Protein AF-A0A3D0R5N4-F1 (afdb_monomer_lite)

Radius of gyration: 26.06 Å; chains: 1; bounding box: 49×73×62 Å

pLDDT: mean 73.66, std 22.5, range [31.92, 95.44]

Secondary structure (DSSP, 8-state):
-TTGGGSPPPPHHHHHHHHHHHHHHHHHHHHHHHT-HHHHHHHHHHHHHHHTTSS-GGGT-S----TT-------GGGS---------------------------------TT--SS---HHHHHHHHHHHHHHHHHHHHHHHHH-TTSHHHH--

Foldseek 3Di:
DVVVVVDDDDDPVRVVVVVVVVVVVVVVVVVVLVLDLVSLVVLLVVVVCVVVVNDPPVVNDQEDDDPPPDPDPPPPVPPDPDDPDDDDDDDDDDDDDDDDDDDDPPPVPPCPPDRDPDGYDVVVVVVVSVVSVVVSVVLVVCCVPPNCPDPVNVVD

Structure (mmCIF, N/CA/C/O backbone):
data_AF-A0A3D0R5N4-F1
#
_entry.id   AF-A0A3D0R5N4-F1
#
loop_
_atom_site.group_PDB
_atom_site.id
_atom_site.type_symbol
_atom_site.label_atom_id
_atom_site.label_alt_id
_atom_site.label_comp_id
_atom_site.label_asym_id
_atom_site.label_entity_id
_atom_site.label_seq_id
_atom_site.pdbx_PDB_ins_code
_atom_site.Cartn_x
_atom_site.Cartn_y
_atom_site.Cartn_z
_atom_site.occupancy
_atom_site.B_iso_or_equiv
_atom_site.auth_seq_id
_atom_site.auth_comp_id
_atom_site.auth_asym_id
_atom_site.auth_atom_id
_atom_site.pdbx_PDB_model_num
ATOM 1 N N . MET A 1 1 ? -25.524 24.867 17.465 1.00 57.53 1 MET A N 1
ATOM 2 C CA . MET A 1 1 ? -25.142 24.396 18.819 1.00 57.53 1 MET A CA 1
ATOM 3 C C . MET A 1 1 ? -26.083 23.344 19.408 1.00 57.53 1 MET A C 1
ATOM 5 O O . MET A 1 1 ? -25.589 22.458 20.084 1.00 57.53 1 MET A O 1
ATOM 9 N N . ARG A 1 2 ? -27.405 23.381 19.162 1.00 76.19 2 ARG A N 1
ATOM 10 C CA . ARG A 1 2 ? -28.360 22.414 19.752 1.00 76.19 2 ARG A CA 1
ATOM 11 C C . ARG A 1 2 ? -28.126 20.944 19.350 1.00 76.19 2 ARG A C 1
ATOM 13 O O . ARG A 1 2 ? -28.469 20.061 20.120 1.00 76.19 2 ARG A O 1
ATOM 20 N N . GLU A 1 3 ? -27.521 20.697 18.191 1.00 85.19 3 GLU A N 1
ATOM 21 C CA . GLU A 1 3 ? -27.227 19.344 17.681 1.00 85.19 3 GLU A CA 1
ATOM 22 C C . GLU A 1 3 ? -25.914 18.750 18.215 1.00 85.19 3 GLU A C 1
ATOM 24 O O . GLU A 1 3 ? -25.737 17.540 18.200 1.00 85.19 3 GLU A O 1
ATOM 29 N N . MET A 1 4 ? -24.999 19.575 18.739 1.00 78.31 4 MET A N 1
ATOM 30 C CA . MET A 1 4 ? -23.766 19.065 19.358 1.00 78.31 4 MET A CA 1
ATOM 31 C C . MET A 1 4 ? -23.999 18.564 20.793 1.00 78.31 4 MET A C 1
ATOM 33 O O . MET A 1 4 ? -23.237 17.742 21.277 1.00 78.31 4 MET A O 1
ATOM 37 N N . GLY A 1 5 ? -25.074 19.006 21.461 1.00 80.44 5 GLY A N 1
ATOM 38 C CA . GLY A 1 5 ? -25.430 18.568 22.820 1.00 80.44 5 GLY A CA 1
ATOM 39 C C . GLY A 1 5 ? -26.237 17.266 22.893 1.00 80.44 5 GLY A C 1
ATOM 40 O O . GLY A 1 5 ? -26.585 16.836 23.987 1.00 80.44 5 GLY A O 1
ATOM 41 N N . THR A 1 6 ? -26.582 16.660 21.751 1.00 84.38 6 THR A N 1
ATOM 42 C CA . THR A 1 6 ? -27.309 15.378 21.692 1.00 84.38 6 THR A CA 1
ATOM 43 C C . THR A 1 6 ? -26.389 14.160 21.620 1.00 84.38 6 THR A C 1
ATOM 45 O O . THR A 1 6 ? -26.885 13.038 21.652 1.00 84.38 6 THR A O 1
ATOM 48 N N . VAL A 1 7 ? -25.076 14.366 21.495 1.00 85.69 7 VAL A N 1
ATOM 49 C CA . VAL A 1 7 ? -24.079 13.291 21.438 1.00 85.69 7 VAL A CA 1
ATOM 50 C C . VAL A 1 7 ? -23.403 13.180 22.801 1.00 85.69 7 VAL A C 1
ATOM 52 O O . VAL A 1 7 ? -22.941 14.175 23.354 1.00 85.69 7 VAL A O 1
ATOM 55 N N . GLU A 1 8 ? -23.387 11.973 23.356 1.00 86.88 8 GLU A N 1
ATOM 56 C CA . GLU A 1 8 ? -22.761 11.686 24.648 1.00 86.88 8 GLU A CA 1
ATOM 57 C C . GLU A 1 8 ? -21.228 11.768 24.550 1.00 86.88 8 GLU A C 1
ATOM 59 O O . GLU A 1 8 ? -20.644 11.478 23.504 1.00 86.88 8 GLU A O 1
ATOM 64 N N . LEU A 1 9 ? -20.571 12.164 25.646 1.00 89.75 9 LEU A N 1
ATOM 65 C CA . LEU A 1 9 ? -19.108 12.180 25.726 1.00 89.75 9 LEU A CA 1
ATOM 66 C C . LEU A 1 9 ? -18.550 10.753 25.665 1.00 89.75 9 LEU A C 1
ATOM 68 O O . LEU A 1 9 ? -19.147 9.814 26.196 1.00 89.75 9 LEU A O 1
ATOM 72 N N . LEU A 1 10 ? -17.387 10.594 25.033 1.00 90.81 10 LEU A N 1
ATOM 73 C CA . LEU A 1 10 ? -16.723 9.300 24.932 1.00 90.81 10 LEU A CA 1
ATOM 74 C C . LEU A 1 10 ? -16.122 8.877 26.277 1.00 90.81 10 LEU A C 1
ATOM 76 O O . LEU A 1 10 ? -15.596 9.685 27.038 1.00 90.81 10 LEU A O 1
ATOM 80 N N . THR A 1 11 ? -16.191 7.578 26.559 1.00 93.81 11 THR A N 1
ATOM 81 C CA . THR A 1 11 ? -15.391 6.940 27.609 1.00 93.81 11 THR A CA 1
ATOM 82 C C . THR A 1 11 ? -14.051 6.503 27.023 1.00 93.81 11 THR A C 1
ATOM 84 O O . THR A 1 11 ? -13.958 6.259 25.820 1.00 93.81 11 THR A O 1
ATOM 87 N N . ARG A 1 12 ? -13.033 6.287 27.866 1.00 92.69 12 ARG A N 1
ATOM 88 C CA . ARG A 1 12 ? -11.730 5.744 27.431 1.00 92.69 12 ARG A CA 1
ATOM 89 C C . ARG A 1 12 ? -11.870 4.458 26.601 1.00 92.69 12 ARG A C 1
ATOM 91 O O . ARG A 1 12 ? -11.173 4.264 25.613 1.00 92.69 12 ARG A O 1
ATOM 98 N N . GLU A 1 13 ? -12.800 3.575 26.971 1.00 92.38 13 GLU A N 1
ATOM 99 C CA . GLU A 1 13 ? -13.098 2.361 26.194 1.00 92.38 13 GLU A CA 1
ATOM 100 C C . GLU A 1 13 ? -13.752 2.673 24.838 1.00 92.38 13 GLU A C 1
ATOM 102 O O . GLU A 1 13 ? -13.460 2.012 23.839 1.00 92.38 13 GLU A O 1
ATOM 107 N N . GLY A 1 14 ? -14.623 3.686 24.791 1.00 92.19 14 GLY A N 1
ATOM 108 C CA . GLY A 1 14 ? -15.233 4.189 23.561 1.00 92.19 14 GLY A CA 1
ATOM 109 C C . GLY A 1 14 ? -14.201 4.765 22.591 1.00 92.19 14 GLY A C 1
ATOM 110 O O . GLY A 1 14 ? -14.240 4.433 21.408 1.00 92.19 14 GLY A O 1
ATOM 111 N N . GLU A 1 15 ? -13.242 5.544 23.094 1.00 92.81 15 GLU A N 1
ATOM 112 C CA . GLU A 1 15 ? -12.118 6.083 22.314 1.00 92.81 15 GLU A CA 1
ATOM 113 C C . GLU A 1 15 ? -11.269 4.959 21.716 1.00 92.81 15 GLU A C 1
ATOM 115 O O . GLU A 1 15 ? -11.056 4.926 20.504 1.00 92.81 15 GLU A O 1
ATOM 120 N N . ILE A 1 16 ? -10.876 3.969 22.529 1.00 93.12 16 ILE A N 1
ATOM 121 C CA . ILE A 1 16 ? -10.097 2.809 22.063 1.00 93.12 16 ILE A CA 1
ATOM 122 C C . ILE A 1 16 ? -10.861 2.029 20.984 1.00 93.12 16 ILE A C 1
ATOM 124 O O . ILE A 1 16 ? -10.280 1.586 19.993 1.00 93.12 16 ILE A O 1
ATOM 128 N N . LYS A 1 17 ? -12.176 1.843 21.149 1.00 94.62 17 LYS A N 1
ATOM 129 C CA . LYS A 1 17 ? -12.999 1.134 20.162 1.00 94.62 17 LYS A CA 1
ATOM 130 C C . LYS A 1 17 ? -13.078 1.889 18.835 1.00 94.62 17 LYS A C 1
ATOM 132 O O . LYS A 1 17 ? -13.088 1.256 17.779 1.00 94.62 17 LYS A O 1
ATOM 137 N N . ILE A 1 18 ? -13.147 3.217 18.886 1.00 93.56 18 ILE A N 1
ATOM 138 C CA . ILE A 1 18 ? -13.134 4.062 17.691 1.00 93.56 18 ILE A CA 1
ATOM 139 C C . ILE A 1 18 ? -11.762 4.001 17.020 1.00 93.56 18 ILE A C 1
ATOM 141 O O . ILE A 1 18 ? -11.720 3.751 15.820 1.00 93.56 18 ILE A O 1
ATOM 145 N N . ALA A 1 19 ? -10.668 4.117 17.778 1.00 94.50 19 ALA A N 1
ATOM 146 C CA . ALA A 1 19 ? -9.307 4.015 17.250 1.00 94.50 19 ALA A CA 1
ATOM 147 C C . ALA A 1 19 ? -9.092 2.696 16.489 1.00 94.50 19 ALA A C 1
ATOM 149 O O . ALA A 1 19 ? -8.758 2.714 15.308 1.00 94.50 19 ALA A O 1
ATOM 150 N N . LYS A 1 20 ? -9.442 1.554 17.098 1.00 94.56 20 LYS A N 1
ATOM 151 C CA . LYS A 1 20 ? -9.360 0.237 16.437 1.00 94.56 20 LYS A CA 1
ATOM 152 C C . LYS A 1 20 ? -10.180 0.156 15.152 1.00 94.56 20 LYS A C 1
ATOM 154 O O . LYS A 1 20 ? -9.773 -0.485 14.191 1.00 94.56 20 LYS A O 1
ATOM 159 N N . ARG A 1 21 ? -11.362 0.779 15.131 1.00 95.31 21 ARG A N 1
ATOM 160 C CA . ARG A 1 21 ? -12.217 0.798 13.938 1.00 95.31 21 ARG A CA 1
ATOM 161 C C . ARG A 1 21 ? -11.624 1.666 12.828 1.00 95.31 21 ARG A C 1
ATOM 163 O O . ARG A 1 21 ? -11.790 1.326 11.661 1.00 95.31 21 ARG A O 1
ATOM 170 N N . ILE A 1 22 ? -10.977 2.774 13.182 1.00 94.75 22 ILE A N 1
ATOM 171 C CA . ILE A 1 22 ? -10.273 3.636 12.230 1.00 94.75 22 ILE A CA 1
ATOM 172 C C . ILE A 1 22 ? -9.081 2.877 11.640 1.00 94.75 22 ILE A C 1
ATOM 174 O O . ILE A 1 22 ? -8.969 2.809 10.421 1.00 94.75 22 ILE A O 1
ATOM 178 N N . GLU A 1 23 ? -8.265 2.233 12.476 1.00 91.88 23 GLU A N 1
ATOM 179 C CA . GLU A 1 23 ? -7.128 1.419 12.024 1.00 91.88 23 GLU A CA 1
ATOM 180 C C . GLU A 1 23 ? -7.558 0.279 11.099 1.00 91.88 23 GLU A C 1
ATOM 182 O O . GLU A 1 23 ? -6.953 0.075 10.052 1.00 91.88 23 GLU A O 1
ATOM 187 N N . GLU A 1 24 ? -8.629 -0.437 11.445 1.00 93.94 24 GLU A N 1
ATOM 188 C CA . GLU A 1 24 ? -9.171 -1.498 10.594 1.00 93.94 24 GLU A CA 1
ATOM 189 C C . GLU A 1 24 ? -9.668 -0.958 9.248 1.00 93.94 24 GLU A C 1
ATOM 191 O O . GLU A 1 24 ? -9.408 -1.551 8.204 1.00 93.94 24 GLU A O 1
ATOM 196 N N . GLY A 1 25 ? -10.342 0.195 9.250 1.00 94.88 25 GLY A N 1
ATOM 197 C CA . GLY A 1 25 ? -10.781 0.842 8.015 1.00 94.88 25 GLY A CA 1
ATOM 198 C C . GLY A 1 25 ? -9.607 1.253 7.125 1.00 94.88 25 GLY A C 1
ATOM 199 O O . GLY A 1 25 ? -9.650 1.039 5.916 1.00 94.88 25 GLY A O 1
ATOM 200 N N . ILE A 1 26 ? -8.542 1.800 7.717 1.00 93.38 26 ILE A N 1
ATOM 201 C CA . ILE A 1 26 ? -7.321 2.167 6.990 1.00 93.38 26 ILE A CA 1
ATOM 202 C C . ILE A 1 26 ? -6.642 0.914 6.432 1.00 93.38 26 ILE A C 1
ATOM 204 O O . ILE A 1 26 ? -6.322 0.885 5.246 1.00 93.38 26 ILE A O 1
ATOM 208 N N . ARG A 1 27 ? -6.496 -0.146 7.237 1.00 91.88 27 ARG A N 1
ATOM 209 C CA . ARG A 1 27 ? -5.936 -1.433 6.799 1.00 91.88 27 ARG A CA 1
ATOM 210 C C . ARG A 1 27 ? -6.695 -1.993 5.598 1.00 91.88 27 ARG A C 1
ATOM 212 O O . ARG A 1 27 ? -6.076 -2.341 4.600 1.00 91.88 27 ARG A O 1
ATOM 219 N N . GLN A 1 28 ? -8.025 -1.983 5.644 1.00 93.88 28 GLN A N 1
ATOM 220 C CA . GLN A 1 28 ? -8.861 -2.451 4.539 1.00 93.88 28 GLN A CA 1
ATOM 221 C C . GLN A 1 28 ? -8.626 -1.660 3.239 1.00 93.88 28 GLN A C 1
ATOM 223 O O . GLN A 1 28 ? -8.597 -2.235 2.146 1.00 93.88 28 GLN A O 1
ATOM 228 N N . VAL A 1 29 ? -8.470 -0.337 3.338 1.00 94.88 29 VAL A N 1
ATOM 229 C CA . VAL A 1 29 ? -8.164 0.516 2.180 1.00 94.88 29 VAL A CA 1
ATOM 230 C C . VAL A 1 29 ? -6.769 0.204 1.636 1.00 94.88 29 VAL A C 1
ATOM 232 O O . VAL A 1 29 ? -6.620 0.058 0.424 1.00 94.88 29 VAL A O 1
ATOM 235 N N . LEU A 1 30 ? -5.774 0.051 2.513 1.00 90.31 30 LEU A N 1
ATOM 236 C CA . LEU A 1 30 ? -4.399 -0.277 2.131 1.00 90.31 30 LEU A CA 1
ATOM 237 C C . LEU A 1 30 ? -4.305 -1.646 1.446 1.00 90.31 30 LEU A C 1
ATOM 239 O O . LEU A 1 30 ? -3.695 -1.747 0.386 1.00 90.31 30 LEU A O 1
ATOM 243 N N . GLU A 1 31 ? -4.971 -2.674 1.974 1.00 90.38 31 GLU A N 1
ATOM 244 C CA . GLU A 1 31 ? -5.050 -3.998 1.338 1.00 90.38 31 GLU A CA 1
ATOM 245 C C . GLU A 1 31 ? -5.693 -3.922 -0.051 1.00 90.38 31 GLU A C 1
ATOM 247 O O . GLU A 1 31 ? -5.209 -4.521 -1.012 1.00 90.38 31 GLU A O 1
ATOM 252 N N . SER A 1 32 ? -6.770 -3.143 -0.180 1.00 90.81 32 SER A N 1
ATOM 253 C CA . SER A 1 32 ? -7.452 -2.951 -1.463 1.00 90.81 32 SER A CA 1
ATOM 254 C C . SER A 1 32 ? -6.553 -2.250 -2.486 1.00 90.81 32 SER A C 1
ATOM 256 O O . SER A 1 32 ? -6.583 -2.592 -3.669 1.00 90.81 32 SER A O 1
ATOM 258 N N . LEU A 1 33 ? -5.747 -1.283 -2.036 1.00 90.50 33 LEU A N 1
ATOM 259 C CA . LEU A 1 33 ? -4.775 -0.583 -2.872 1.00 90.50 33 LEU A CA 1
ATOM 260 C C . LEU A 1 33 ? -3.617 -1.506 -3.278 1.00 90.50 33 LEU A C 1
ATOM 262 O O . LEU A 1 33 ? -3.232 -1.512 -4.445 1.00 90.50 33 LEU A O 1
ATOM 266 N N . GLY A 1 34 ? -3.119 -2.329 -2.352 1.00 88.25 34 GLY A N 1
ATOM 267 C CA . GLY A 1 34 ? -2.056 -3.306 -2.608 1.00 88.25 34 GLY A CA 1
ATOM 268 C C . GLY A 1 34 ? -2.449 -4.377 -3.630 1.00 88.25 34 GLY A C 1
ATOM 269 O O . GLY A 1 34 ? -1.619 -4.833 -4.408 1.00 88.25 34 GLY A O 1
ATOM 270 N N . GLN A 1 35 ? -3.735 -4.721 -3.722 1.00 86.00 35 GLN A N 1
ATOM 271 C CA . GLN A 1 35 ? -4.254 -5.645 -4.740 1.00 86.00 35 GLN A CA 1
ATOM 272 C C . GLN A 1 35 ? -4.383 -5.025 -6.144 1.00 86.00 35 GLN A C 1
ATOM 274 O O . GLN A 1 35 ? -4.820 -5.707 -7.079 1.00 86.00 35 GLN A O 1
ATOM 279 N N . TYR A 1 36 ? -4.066 -3.737 -6.317 1.00 88.94 36 TYR A N 1
ATOM 280 C CA . TYR A 1 36 ? -4.161 -3.037 -7.594 1.00 88.94 36 TYR A CA 1
ATOM 281 C C . TYR A 1 36 ? -2.772 -2.881 -8.245 1.00 88.94 36 TYR A C 1
ATOM 283 O O . TYR A 1 36 ? -1.995 -2.021 -7.830 1.00 88.94 36 TYR A O 1
ATOM 291 N N . PRO A 1 37 ? -2.443 -3.652 -9.304 1.00 87.44 37 PRO A N 1
ATOM 292 C CA . PRO A 1 37 ? -1.071 -3.707 -9.821 1.00 87.44 37 PRO A CA 1
ATOM 293 C C . PRO A 1 37 ? -0.543 -2.374 -10.362 1.00 87.44 37 PRO A C 1
ATOM 295 O O . PRO A 1 37 ? 0.647 -2.091 -10.270 1.00 87.44 37 PRO A O 1
ATOM 298 N N . GLU A 1 38 ? -1.421 -1.540 -10.917 1.00 90.19 38 GLU A N 1
ATOM 299 C CA . GLU A 1 38 ? -1.037 -0.235 -11.461 1.00 90.19 38 GLU A CA 1
ATOM 300 C C . GLU A 1 38 ? -0.667 0.763 -10.349 1.00 90.19 38 GLU A C 1
ATOM 302 O O . GLU A 1 38 ? 0.192 1.611 -10.568 1.00 90.19 38 GLU A O 1
ATOM 307 N N . ALA A 1 39 ? -1.215 0.625 -9.132 1.00 92.19 39 ALA A N 1
ATOM 308 C CA . ALA A 1 39 ? -0.779 1.444 -7.996 1.00 92.19 39 ALA A CA 1
ATOM 309 C C . ALA A 1 39 ? 0.679 1.138 -7.621 1.00 92.19 39 ALA A C 1
ATOM 311 O O . ALA A 1 39 ? 1.475 2.058 -7.441 1.00 92.19 39 ALA A O 1
ATOM 312 N N . ILE A 1 40 ? 1.050 -0.148 -7.587 1.00 92.06 40 ILE A N 1
ATOM 313 C CA . ILE A 1 40 ? 2.437 -0.573 -7.340 1.00 92.06 40 ILE A CA 1
ATOM 314 C C . ILE A 1 40 ? 3.350 -0.079 -8.467 1.00 92.06 40 ILE A C 1
ATOM 316 O O . ILE A 1 40 ? 4.448 0.404 -8.210 1.00 92.06 40 ILE A O 1
ATOM 320 N N . GLN A 1 41 ? 2.891 -0.131 -9.719 1.00 92.94 41 GLN A N 1
ATOM 321 C CA . GLN A 1 41 ? 3.670 0.363 -10.852 1.00 92.94 41 GLN A CA 1
ATOM 322 C C . GLN A 1 41 ? 3.990 1.861 -10.742 1.00 92.94 41 GLN A C 1
ATOM 324 O O . GLN A 1 41 ? 5.110 2.264 -11.052 1.00 92.94 41 GLN A O 1
ATOM 329 N N . ILE A 1 42 ? 3.031 2.683 -10.308 1.00 94.75 42 ILE A N 1
ATOM 330 C CA . ILE A 1 42 ? 3.257 4.119 -10.085 1.00 94.75 42 ILE A CA 1
ATOM 331 C C . ILE A 1 42 ? 4.348 4.320 -9.028 1.00 94.75 42 ILE A C 1
ATOM 333 O O . ILE A 1 42 ? 5.300 5.056 -9.280 1.00 94.75 42 ILE A O 1
ATOM 337 N N . LEU A 1 43 ? 4.267 3.596 -7.910 1.00 94.56 43 LEU A N 1
ATOM 338 C CA . LEU A 1 43 ? 5.267 3.656 -6.843 1.00 94.56 43 LEU A CA 1
ATOM 339 C C . LEU A 1 43 ? 6.672 3.262 -7.336 1.00 94.56 43 LEU A C 1
ATOM 341 O O . LEU A 1 43 ? 7.650 3.951 -7.051 1.00 94.56 43 LEU A O 1
ATOM 345 N N . LEU A 1 44 ? 6.782 2.183 -8.117 1.00 94.19 44 LEU A N 1
ATOM 346 C CA . LEU A 1 44 ? 8.058 1.744 -8.694 1.00 94.19 44 LEU A CA 1
ATOM 347 C C . LEU A 1 44 ? 8.625 2.760 -9.695 1.00 94.19 44 LEU A C 1
ATOM 349 O O . LEU A 1 44 ? 9.833 2.988 -9.729 1.00 94.19 44 LEU A O 1
ATOM 353 N N . ASN A 1 45 ? 7.772 3.409 -10.489 1.00 95.44 45 ASN A N 1
ATOM 354 C CA . ASN A 1 45 ? 8.205 4.469 -11.400 1.00 95.44 45 ASN A CA 1
ATOM 355 C C . ASN A 1 45 ? 8.771 5.672 -10.636 1.00 95.44 45 ASN A C 1
ATOM 357 O O . ASN A 1 45 ? 9.795 6.224 -11.033 1.00 95.44 45 ASN A O 1
ATOM 361 N N . ASP A 1 46 ? 8.133 6.059 -9.535 1.00 95.25 46 ASP A N 1
ATOM 362 C CA . ASP A 1 46 ? 8.624 7.125 -8.666 1.00 95.25 46 ASP A CA 1
ATOM 363 C C . ASP A 1 46 ? 9.961 6.752 -8.011 1.00 95.25 46 ASP A C 1
ATOM 365 O O . ASP A 1 46 ? 10.882 7.572 -7.982 1.00 95.25 46 ASP A O 1
ATOM 369 N N . TYR A 1 47 ? 10.139 5.489 -7.614 1.00 94.38 47 TYR A N 1
ATOM 370 C CA . TYR A 1 47 ? 11.432 4.986 -7.149 1.00 94.38 47 TYR A CA 1
ATOM 371 C C . TYR A 1 47 ? 12.517 5.036 -8.240 1.00 94.38 47 TYR A C 1
ATOM 373 O O . TYR A 1 47 ? 13.647 5.458 -7.986 1.00 94.38 47 TYR A O 1
ATOM 381 N N . HIS A 1 48 ? 12.185 4.697 -9.489 1.00 94.62 48 HIS A N 1
ATOM 382 C CA . HIS A 1 48 ? 13.114 4.851 -10.613 1.00 94.62 48 HIS A CA 1
ATOM 383 C C . HIS A 1 48 ? 13.507 6.314 -10.864 1.00 94.62 48 HIS A C 1
ATOM 385 O O . HIS A 1 48 ? 14.663 6.583 -11.193 1.00 94.62 48 HIS A O 1
ATOM 391 N N . ARG A 1 49 ? 12.585 7.264 -10.671 1.00 95.44 49 ARG A N 1
ATOM 392 C CA . ARG A 1 49 ? 12.875 8.706 -10.760 1.00 95.44 49 ARG A CA 1
ATOM 393 C C . ARG A 1 49 ? 13.791 9.179 -9.634 1.00 95.44 49 ARG A C 1
ATOM 395 O O . ARG A 1 49 ? 14.663 10.009 -9.877 1.00 95.44 49 ARG A O 1
ATOM 402 N N . PHE A 1 50 ? 13.653 8.617 -8.434 1.00 93.69 50 PHE A N 1
ATOM 403 C CA . PHE A 1 50 ? 14.615 8.832 -7.353 1.00 93.69 50 PHE A CA 1
ATOM 404 C C . PHE A 1 50 ? 16.020 8.327 -7.727 1.00 93.69 50 PHE A C 1
ATOM 406 O O . PHE A 1 50 ? 16.986 9.070 -7.574 1.00 93.69 50 PHE A O 1
ATOM 413 N N . ILE A 1 51 ? 16.144 7.119 -8.295 1.00 92.75 51 ILE A N 1
ATOM 414 C CA . ILE A 1 51 ? 17.440 6.589 -8.773 1.00 92.75 51 ILE A CA 1
ATOM 415 C C . ILE A 1 51 ? 18.047 7.482 -9.866 1.00 92.75 51 ILE A C 1
ATOM 417 O O . ILE A 1 51 ? 19.265 7.636 -9.933 1.00 92.75 51 ILE A O 1
ATOM 421 N N . ALA A 1 52 ? 17.209 8.076 -10.718 1.00 94.94 52 ALA A N 1
ATOM 422 C CA . ALA A 1 52 ? 17.626 9.025 -11.748 1.00 94.94 52 ALA A CA 1
ATOM 423 C C . ALA A 1 52 ? 17.980 10.426 -11.202 1.00 94.94 52 ALA A C 1
ATOM 425 O O . ALA A 1 52 ? 18.259 11.324 -11.993 1.00 94.94 52 ALA A O 1
ATOM 426 N N . GLU A 1 53 ? 17.972 10.616 -9.877 1.00 92.19 53 GLU A N 1
ATOM 427 C CA . GLU A 1 53 ? 18.222 11.891 -9.190 1.00 92.19 53 GLU A CA 1
ATOM 428 C C . GLU A 1 53 ? 17.210 13.001 -9.553 1.00 92.19 53 GLU A C 1
ATOM 430 O O . GLU A 1 53 ? 17.480 14.191 -9.387 1.00 92.19 53 GLU A O 1
ATOM 435 N N . GLU A 1 54 ? 16.013 12.632 -10.027 1.00 93.81 54 GLU A N 1
ATOM 436 C CA . GLU A 1 54 ? 14.954 13.576 -10.422 1.00 93.81 54 GLU A CA 1
ATOM 437 C C . GLU A 1 54 ? 13.998 13.941 -9.272 1.00 93.81 54 GLU A C 1
ATOM 439 O O . GLU A 1 54 ? 13.208 14.879 -9.397 1.00 93.81 54 GLU A O 1
ATOM 444 N N . MET A 1 55 ? 14.026 13.187 -8.170 1.00 91.75 55 MET A N 1
ATOM 445 C CA . MET A 1 55 ? 13.120 13.327 -7.024 1.00 91.75 55 MET A CA 1
ATOM 446 C C . MET A 1 55 ? 13.814 12.888 -5.731 1.00 91.75 55 MET A C 1
ATOM 448 O O . MET A 1 55 ? 14.769 12.113 -5.783 1.00 91.75 55 MET A O 1
ATOM 452 N N . ARG A 1 56 ? 13.366 13.371 -4.564 1.00 92.38 56 ARG A N 1
ATOM 453 C CA . ARG A 1 56 ? 13.934 12.955 -3.273 1.00 92.38 56 ARG A CA 1
ATOM 454 C C . ARG A 1 56 ? 13.208 11.724 -2.743 1.00 92.38 56 ARG A C 1
ATOM 456 O O . ARG A 1 56 ? 12.010 11.570 -2.947 1.00 92.38 56 ARG A O 1
ATOM 463 N N . LEU A 1 57 ? 13.915 10.878 -1.993 1.00 90.19 57 LEU A N 1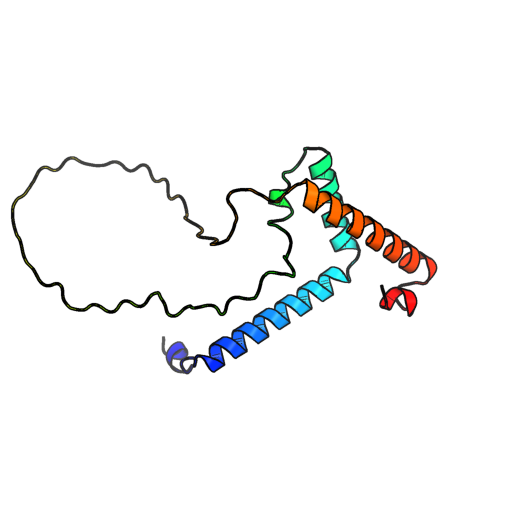
ATOM 464 C CA . LEU A 1 57 ? 13.308 9.697 -1.366 1.00 90.19 57 LEU A CA 1
ATOM 465 C C . LEU A 1 57 ? 12.189 10.074 -0.379 1.00 90.19 57 LEU A C 1
ATOM 467 O O . LEU A 1 57 ? 11.168 9.396 -0.327 1.00 90.19 57 LEU A O 1
ATOM 471 N N . SER A 1 58 ? 12.352 11.194 0.333 1.00 91.62 58 SER A N 1
ATOM 472 C CA . SER A 1 58 ? 11.359 11.757 1.259 1.00 91.62 58 SER A CA 1
ATOM 473 C C . SER A 1 58 ? 10.037 12.158 0.597 1.00 91.62 58 SER A C 1
ATOM 475 O O . SER A 1 58 ? 9.029 12.255 1.287 1.00 91.62 58 SER A O 1
ATOM 477 N N . ASP A 1 59 ? 10.031 12.387 -0.722 1.00 90.88 59 ASP A N 1
ATOM 478 C CA . ASP A 1 59 ? 8.806 12.700 -1.468 1.00 90.88 59 ASP A CA 1
ATOM 479 C C . ASP A 1 59 ? 7.980 11.430 -1.751 1.00 90.88 59 ASP A C 1
ATOM 481 O O . ASP A 1 59 ? 6.790 11.516 -2.049 1.00 90.88 59 ASP A O 1
ATOM 485 N N . ILE A 1 60 ? 8.611 10.250 -1.670 1.00 92.00 60 ILE A N 1
ATOM 486 C CA . ILE A 1 60 ? 7.995 8.945 -1.946 1.00 92.00 60 ILE A CA 1
ATOM 487 C C . ILE A 1 60 ? 7.552 8.279 -0.643 1.00 92.00 60 ILE A C 1
ATOM 489 O O . ILE A 1 60 ? 6.426 7.796 -0.540 1.00 92.00 60 ILE A O 1
ATOM 493 N N . ILE A 1 61 ? 8.450 8.226 0.344 1.00 91.81 61 ILE A N 1
ATOM 494 C CA . ILE A 1 61 ? 8.240 7.527 1.612 1.00 91.81 61 ILE A CA 1
ATOM 495 C C . ILE A 1 61 ? 8.777 8.349 2.783 1.00 91.81 61 ILE A C 1
ATOM 497 O O . ILE A 1 61 ? 9.794 9.029 2.671 1.00 91.81 61 ILE A O 1
ATOM 501 N N . SER A 1 62 ? 8.124 8.237 3.938 1.00 89.12 62 SER A N 1
ATOM 502 C CA . SER A 1 62 ? 8.632 8.779 5.203 1.00 89.12 62 SER A CA 1
ATOM 503 C C . SER A 1 62 ? 9.551 7.798 5.940 1.00 89.12 62 SER A C 1
ATOM 505 O O . SER A 1 62 ? 10.411 8.222 6.704 1.00 89.12 62 SER A O 1
ATOM 507 N N . GLY A 1 63 ? 9.394 6.494 5.701 1.00 88.06 63 GLY A N 1
ATOM 508 C CA . GLY A 1 63 ? 10.136 5.421 6.359 1.00 88.06 63 GLY A CA 1
ATOM 509 C C . GLY A 1 63 ? 9.442 4.072 6.170 1.00 88.06 63 GLY A C 1
ATOM 510 O O . GLY A 1 63 ? 8.417 3.986 5.493 1.00 88.06 63 GLY A O 1
ATOM 511 N N . PHE A 1 64 ? 10.001 3.027 6.776 1.00 86.56 64 PHE A N 1
ATOM 512 C CA . PHE A 1 64 ? 9.419 1.684 6.795 1.00 86.56 64 PHE A CA 1
ATOM 513 C C . PHE A 1 64 ? 8.894 1.366 8.193 1.00 86.56 64 PHE A C 1
ATOM 515 O O . PHE A 1 64 ? 9.385 1.914 9.180 1.00 86.56 64 PHE A O 1
ATOM 522 N N . ALA A 1 65 ? 7.877 0.507 8.271 1.00 82.69 65 ALA A N 1
ATOM 523 C CA . ALA A 1 65 ? 7.427 -0.015 9.553 1.00 82.69 65 ALA A CA 1
ATOM 524 C C . ALA A 1 65 ? 8.526 -0.914 10.134 1.00 82.69 65 ALA A C 1
ATOM 526 O O . ALA A 1 65 ? 9.064 -1.761 9.426 1.00 82.69 65 ALA A O 1
ATOM 527 N N . ASP A 1 66 ? 8.860 -0.701 11.402 1.00 74.56 66 ASP A N 1
ATOM 528 C CA . ASP A 1 66 ? 9.738 -1.591 12.152 1.00 74.56 66 ASP A CA 1
ATOM 529 C C . ASP A 1 66 ? 8.861 -2.618 12.876 1.00 74.56 66 ASP A C 1
ATOM 531 O O . ASP A 1 66 ? 8.035 -2.248 13.716 1.00 74.56 66 ASP A O 1
ATOM 535 N N . ASP A 1 67 ? 9.001 -3.896 12.523 1.00 61.75 67 ASP A N 1
ATOM 536 C CA . ASP A 1 67 ? 8.238 -4.992 13.132 1.00 61.75 67 ASP A CA 1
ATOM 537 C C . ASP A 1 67 ? 8.555 -5.156 14.633 1.00 61.75 67 ASP A C 1
ATOM 539 O O . ASP A 1 67 ? 7.742 -5.713 15.376 1.00 61.75 67 ASP A O 1
ATOM 543 N N . ASP A 1 68 ? 9.696 -4.628 15.097 1.00 54.94 68 ASP A N 1
ATOM 544 C CA . ASP A 1 68 ? 10.132 -4.666 16.498 1.00 54.94 68 ASP A CA 1
ATOM 545 C C . ASP A 1 68 ? 9.678 -3.444 17.320 1.00 54.94 68 ASP A C 1
ATOM 547 O O . ASP A 1 68 ? 9.923 -3.375 18.532 1.00 54.94 68 ASP A O 1
ATOM 551 N N . ALA A 1 69 ? 8.982 -2.479 16.711 1.00 53.12 69 ALA A N 1
ATOM 552 C CA . ALA A 1 69 ? 8.403 -1.363 17.444 1.00 53.12 69 ALA A CA 1
ATOM 553 C C . ALA A 1 69 ? 7.205 -1.852 18.277 1.00 53.12 69 ALA A C 1
ATOM 555 O O . ALA A 1 69 ? 6.057 -1.858 17.822 1.00 53.12 69 ALA A O 1
ATOM 556 N N . GLU A 1 70 ? 7.462 -2.252 19.529 1.00 42.50 70 GLU A N 1
ATOM 557 C CA . GLU A 1 70 ? 6.412 -2.416 20.535 1.00 42.50 70 GLU A CA 1
ATOM 558 C C . GLU A 1 70 ? 5.510 -1.179 20.489 1.00 42.50 70 GLU A C 1
ATOM 560 O O . GLU A 1 70 ? 5.964 -0.053 20.708 1.00 42.50 70 GLU A O 1
ATOM 565 N N . VAL A 1 71 ? 4.222 -1.387 20.198 1.00 48.28 71 VAL A N 1
ATOM 566 C CA . VAL A 1 71 ? 3.200 -0.342 20.276 1.00 48.28 71 VAL A CA 1
ATOM 567 C C . VAL A 1 71 ? 3.147 0.111 21.729 1.00 48.28 71 VAL A C 1
ATOM 569 O O . VAL A 1 71 ? 2.435 -0.470 22.553 1.00 48.28 71 VAL A O 1
ATOM 572 N N . ALA A 1 72 ? 3.948 1.121 22.065 1.00 43.75 72 ALA A N 1
ATOM 573 C CA . ALA A 1 72 ? 3.926 1.715 23.381 1.00 43.75 72 ALA A CA 1
ATOM 574 C C . ALA A 1 72 ? 2.480 2.164 23.630 1.00 43.75 72 ALA A C 1
ATOM 576 O O . ALA A 1 72 ? 1.904 2.857 22.781 1.00 43.75 72 ALA A O 1
ATOM 577 N N . PRO A 1 73 ? 1.846 1.754 24.745 1.00 45.06 73 PRO A N 1
ATOM 578 C CA . PRO A 1 73 ? 0.524 2.251 25.070 1.00 45.06 73 PRO A CA 1
ATOM 579 C C . PRO A 1 73 ? 0.620 3.772 25.089 1.00 45.06 73 PRO A C 1
ATOM 581 O O . PRO A 1 73 ? 1.423 4.338 25.832 1.00 45.06 73 PRO A O 1
ATOM 584 N N . SER A 1 74 ? -0.162 4.424 24.233 1.00 46.69 74 SER A N 1
ATOM 585 C CA . SER A 1 74 ? -0.223 5.874 24.126 1.00 46.69 74 SER A CA 1
ATOM 586 C C . SER A 1 74 ? -0.623 6.423 25.496 1.00 46.69 74 SER A C 1
ATOM 588 O O . SER A 1 74 ? -1.795 6.427 25.878 1.00 46.69 74 SER A O 1
ATOM 590 N N . ASN A 1 75 ? 0.365 6.852 26.279 1.00 46.94 75 ASN A N 1
ATOM 591 C CA . ASN A 1 75 ? 0.164 7.566 27.531 1.00 46.94 75 ASN A CA 1
ATOM 592 C C . ASN A 1 75 ? -0.247 9.005 27.195 1.00 46.94 75 ASN A C 1
ATOM 594 O O . ASN A 1 75 ? 0.490 9.954 27.425 1.00 46.94 75 ASN A O 1
ATOM 598 N N . ILE A 1 76 ? -1.466 9.168 26.680 1.00 52.81 76 ILE A N 1
ATOM 599 C CA . ILE A 1 76 ? -2.112 10.474 26.462 1.00 52.81 76 ILE A CA 1
ATOM 600 C C . ILE A 1 76 ? -2.431 11.183 27.801 1.00 52.81 76 ILE A C 1
ATOM 602 O O . ILE A 1 76 ? -2.816 12.344 27.832 1.00 52.81 76 ILE A O 1
ATOM 606 N N . GLY A 1 77 ? -2.219 10.524 28.945 1.00 47.25 77 GLY A N 1
ATOM 607 C CA . GLY A 1 77 ? -2.543 11.062 30.270 1.00 47.25 77 GLY A CA 1
ATOM 608 C C . GLY A 1 77 ? -1.518 12.010 30.909 1.00 47.25 77 GLY A C 1
ATOM 609 O O . GLY A 1 77 ? -1.763 12.434 32.030 1.00 47.25 77 GLY A O 1
ATOM 610 N N . SER A 1 78 ? -0.384 12.325 30.272 1.00 42.28 78 SER A N 1
ATOM 611 C CA . SER A 1 78 ? 0.692 13.111 30.916 1.00 42.28 78 SER A CA 1
ATOM 612 C C . SER A 1 78 ? 0.597 14.633 30.717 1.00 42.28 78 SER A C 1
ATOM 614 O O . SER A 1 78 ? 1.475 15.347 31.187 1.00 42.28 78 SER A O 1
ATOM 616 N N . MET A 1 79 ? -0.421 15.150 30.022 1.00 46.56 79 MET A N 1
ATOM 617 C CA . MET A 1 79 ? -0.519 16.580 29.672 1.00 46.56 79 MET A CA 1
ATOM 618 C C . MET A 1 79 ? -1.630 17.321 30.436 1.00 46.56 79 MET A C 1
ATOM 620 O O . MET A 1 79 ? -2.220 18.272 29.933 1.00 46.56 79 MET A O 1
ATOM 624 N N . LEU A 1 80 ? -1.935 16.868 31.654 1.00 43.16 80 LEU A N 1
ATOM 625 C CA . LEU A 1 80 ? -2.819 17.559 32.596 1.00 43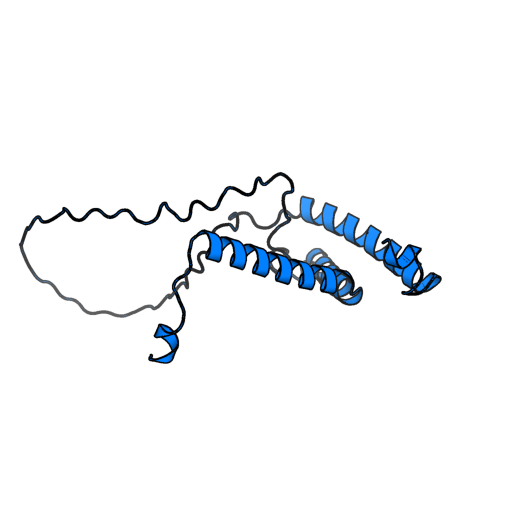.16 80 LEU A CA 1
ATOM 626 C C . LEU A 1 80 ? -2.101 17.683 33.947 1.00 43.16 80 LEU A C 1
ATOM 628 O O . LEU A 1 80 ? -2.432 16.987 34.904 1.00 43.16 80 LEU A O 1
ATOM 632 N N . ASP A 1 81 ? -1.098 18.559 34.008 1.00 41.66 81 ASP A N 1
ATOM 633 C CA . ASP A 1 81 ? -0.647 19.131 35.278 1.00 41.66 81 ASP A CA 1
ATOM 634 C C . ASP A 1 81 ? -1.634 20.246 35.673 1.00 41.66 81 ASP A C 1
ATOM 636 O O . ASP A 1 81 ? -1.517 21.397 35.255 1.00 41.66 81 ASP A O 1
ATOM 640 N N . ASP A 1 82 ? -2.647 19.878 36.460 1.00 45.34 82 ASP A N 1
ATOM 641 C CA . ASP A 1 82 ? -3.454 20.808 37.254 1.00 45.34 82 ASP A CA 1
ATOM 642 C C . ASP A 1 82 ? -2.632 21.252 38.484 1.00 45.34 82 ASP A C 1
ATOM 644 O O . ASP A 1 82 ? -2.617 20.556 39.502 1.00 45.34 82 ASP A O 1
ATOM 648 N N . ASP A 1 83 ? -1.975 22.418 38.436 1.00 41.75 83 ASP A N 1
ATOM 649 C CA . ASP A 1 83 ? -1.484 23.101 39.648 1.00 41.75 83 ASP A CA 1
ATOM 650 C C . ASP A 1 83 ? -2.178 24.468 39.832 1.00 41.75 83 ASP A C 1
ATOM 652 O O . ASP A 1 83 ? -1.835 25.444 39.159 1.00 41.75 83 ASP A O 1
ATOM 656 N N . PRO A 1 84 ? -3.181 24.577 40.727 1.00 46.22 84 PRO A N 1
ATOM 657 C CA . PRO A 1 84 ? -3.950 25.801 40.928 1.00 46.22 84 PRO A CA 1
ATOM 658 C C . PRO A 1 84 ? -3.372 26.755 41.996 1.00 46.22 84 PRO A C 1
ATOM 660 O O . PRO A 1 84 ? -4.129 27.559 42.538 1.00 46.22 84 PRO A O 1
ATOM 663 N N . ASN A 1 85 ? -2.077 26.713 42.341 1.00 44.94 85 ASN A N 1
ATOM 664 C CA . ASN A 1 85 ? -1.536 27.540 43.436 1.00 44.94 85 ASN A CA 1
ATOM 665 C C . ASN A 1 85 ? -0.254 28.323 43.111 1.00 44.94 85 ASN A C 1
ATOM 667 O O . ASN A 1 85 ? 0.787 28.098 43.729 1.00 44.94 85 ASN A O 1
ATOM 671 N N . ASN A 1 86 ? -0.332 29.349 42.259 1.00 36.72 86 ASN A N 1
ATOM 672 C CA . ASN A 1 86 ? 0.697 30.396 42.286 1.00 36.72 86 ASN A CA 1
ATOM 673 C C . ASN A 1 86 ? 0.125 31.811 42.129 1.00 36.72 86 ASN A C 1
ATOM 675 O O . ASN A 1 86 ? 0.304 32.485 41.118 1.00 36.72 86 ASN A O 1
ATOM 679 N N . ASP A 1 87 ? -0.565 32.256 43.179 1.00 38.09 87 ASP A N 1
ATOM 680 C CA . ASP A 1 87 ? -0.730 33.673 43.498 1.00 38.09 87 ASP A CA 1
ATOM 681 C C . ASP A 1 87 ? 0.561 34.180 44.158 1.00 38.09 87 ASP A C 1
ATOM 683 O O . ASP A 1 87 ? 0.903 33.749 45.264 1.00 38.09 87 ASP A O 1
ATOM 687 N N . LYS A 1 88 ? 1.279 35.080 43.474 1.00 39.62 88 LYS A N 1
ATOM 688 C CA . LYS A 1 88 ? 2.163 36.079 44.091 1.00 39.62 88 LYS A CA 1
ATOM 689 C C . LYS A 1 88 ? 2.488 37.211 43.117 1.00 39.62 88 LYS A C 1
ATOM 691 O O . LYS A 1 88 ? 3.367 37.125 42.268 1.00 39.62 88 LYS A O 1
ATOM 696 N N . THR A 1 89 ? 1.744 38.288 43.321 1.00 33.03 89 THR A N 1
ATOM 697 C CA . THR A 1 89 ? 2.106 39.703 43.173 1.00 33.03 89 THR A CA 1
ATOM 698 C C . THR A 1 89 ? 3.606 40.024 43.069 1.00 33.03 89 THR A C 1
ATOM 700 O O . THR A 1 89 ? 4.355 39.663 43.975 1.00 33.03 89 THR A O 1
ATOM 703 N N . THR A 1 90 ? 3.973 40.858 42.090 1.00 33.06 90 THR A N 1
ATOM 704 C CA . THR A 1 90 ? 4.848 42.042 42.254 1.00 33.06 90 THR A CA 1
ATOM 705 C C . THR A 1 90 ? 4.636 42.986 41.068 1.00 33.06 90 THR A C 1
ATOM 707 O O . THR A 1 90 ? 5.015 42.667 39.943 1.00 33.06 90 THR A O 1
ATOM 710 N N . ASP A 1 91 ? 4.024 44.136 41.351 1.00 32.69 91 ASP A N 1
ATOM 711 C CA . ASP A 1 91 ? 4.146 45.375 40.581 1.00 32.69 91 ASP A CA 1
ATOM 712 C C . ASP A 1 91 ? 5.614 45.839 40.558 1.00 32.69 91 ASP A C 1
ATOM 714 O O . ASP A 1 91 ? 6.271 45.775 41.596 1.00 32.69 91 ASP A O 1
ATOM 718 N N . GLU A 1 92 ? 6.105 46.342 39.417 1.00 34.28 92 GLU A N 1
ATOM 719 C CA . GLU A 1 92 ? 6.658 47.706 39.282 1.00 34.28 92 GLU A CA 1
ATOM 720 C C . GLU A 1 92 ? 7.249 47.989 37.873 1.00 34.28 92 GLU A C 1
ATOM 722 O O . GLU A 1 92 ? 8.212 47.365 37.442 1.00 34.28 92 GLU A O 1
ATOM 727 N N . LEU A 1 93 ? 6.682 49.033 37.237 1.00 31.92 93 LEU A N 1
ATOM 728 C CA . LEU A 1 93 ? 7.292 50.058 36.355 1.00 31.92 93 LEU A CA 1
ATOM 729 C C . LEU A 1 93 ? 7.730 49.644 34.923 1.00 31.92 93 LEU A C 1
ATOM 731 O O . LEU A 1 93 ? 8.742 48.988 34.734 1.00 31.92 93 LEU A O 1
ATOM 735 N N . ASN A 1 94 ? 6.969 49.924 33.854 1.00 32.00 94 ASN A N 1
ATOM 736 C CA . ASN A 1 94 ? 6.581 51.198 33.201 1.00 32.00 94 ASN A CA 1
ATOM 737 C C . ASN A 1 94 ? 7.558 51.697 32.100 1.00 32.00 94 ASN A C 1
ATOM 739 O O . ASN A 1 94 ? 8.648 52.180 32.388 1.00 32.00 94 ASN A O 1
ATOM 743 N N . ASN A 1 95 ? 7.039 51.655 30.863 1.00 32.31 95 ASN A N 1
ATOM 744 C CA . ASN A 1 95 ? 7.298 52.462 29.661 1.00 32.31 95 ASN A CA 1
ATOM 745 C C . ASN A 1 95 ? 8.720 52.620 29.091 1.00 32.31 95 ASN A C 1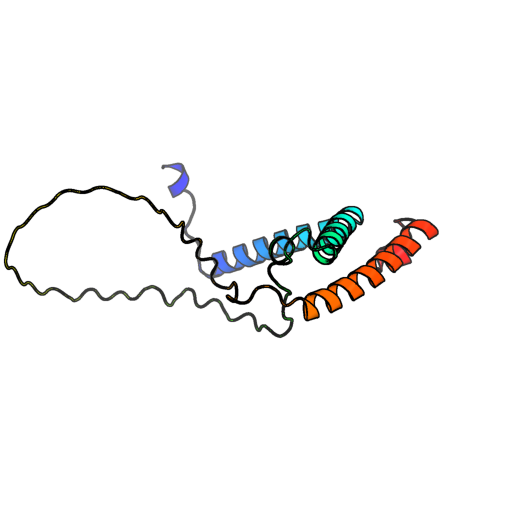
ATOM 747 O O . ASN A 1 95 ? 9.502 53.457 29.533 1.00 32.31 95 ASN A O 1
ATOM 751 N N . SER A 1 96 ? 8.916 52.050 27.899 1.00 32.22 96 SER A N 1
ATOM 752 C CA . SER A 1 96 ? 9.133 52.853 26.684 1.00 32.22 96 SER A CA 1
ATOM 753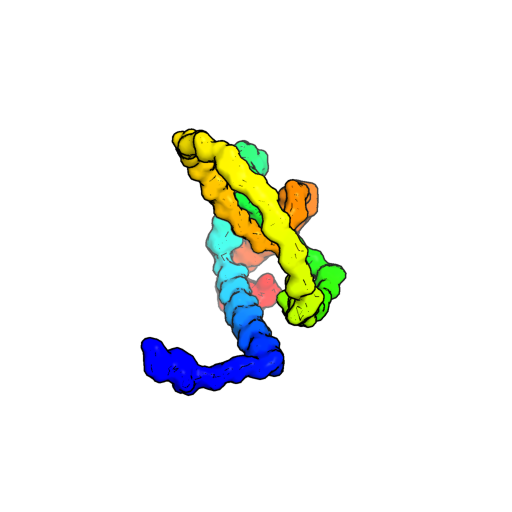 C C . SER A 1 96 ? 8.653 52.075 25.459 1.00 32.22 96 SER A C 1
ATOM 755 O O . SER A 1 96 ? 9.042 50.932 25.249 1.00 32.22 96 SER A O 1
ATOM 757 N N . ALA A 1 97 ? 7.749 52.703 24.713 1.00 37.88 97 ALA A N 1
ATOM 758 C CA . ALA A 1 97 ? 7.202 52.227 23.455 1.00 37.88 97 ALA A CA 1
ATOM 759 C C . ALA A 1 97 ? 8.134 52.611 22.305 1.00 37.88 97 ALA A C 1
ATOM 761 O O . ALA A 1 97 ? 8.511 53.778 22.240 1.00 37.88 97 ALA A O 1
ATOM 762 N N . GLU A 1 98 ? 8.403 51.683 21.387 1.00 36.31 98 GLU A N 1
ATOM 763 C CA . GLU A 1 98 ? 8.657 51.987 19.975 1.00 36.31 98 GLU A CA 1
ATOM 764 C C . GLU A 1 98 ? 8.026 50.894 19.095 1.00 36.31 98 GLU A C 1
ATOM 766 O O . GLU A 1 98 ? 8.067 49.709 19.419 1.00 36.31 98 GLU A O 1
ATOM 771 N N . ASP A 1 99 ? 7.373 51.371 18.036 1.00 35.94 99 ASP A N 1
ATOM 772 C CA . ASP A 1 99 ? 6.519 50.695 17.056 1.00 35.94 99 ASP A CA 1
ATOM 773 C C . ASP A 1 99 ? 7.259 49.682 16.152 1.00 35.94 99 ASP A C 1
ATOM 775 O O . ASP A 1 99 ? 8.313 49.981 15.595 1.00 35.94 99 ASP A O 1
ATOM 779 N N . GLU A 1 100 ? 6.608 48.527 15.971 1.00 40.56 100 GLU A N 1
ATOM 780 C CA . GLU A 1 100 ? 6.498 47.617 14.806 1.00 40.56 100 GLU A CA 1
ATOM 781 C C . GLU A 1 100 ? 7.048 48.100 13.431 1.00 40.56 100 GLU A C 1
ATOM 783 O O . GLU A 1 100 ? 6.917 49.279 13.085 1.00 40.56 100 GLU A O 1
ATOM 788 N N . PRO A 1 101 ? 7.572 47.191 12.564 1.00 45.47 101 PRO A N 1
ATOM 789 C CA . PRO A 1 101 ? 6.705 46.200 11.909 1.00 45.47 101 PRO A CA 1
ATOM 790 C C . PRO A 1 101 ? 7.278 44.786 11.686 1.00 45.47 101 PRO A C 1
ATOM 792 O O . PRO A 1 101 ? 8.330 44.597 11.080 1.00 45.47 101 PRO A O 1
ATOM 795 N N . ASN A 1 102 ? 6.477 43.797 12.081 1.00 45.34 102 ASN A N 1
ATOM 796 C CA . ASN A 1 102 ? 5.899 42.737 11.255 1.00 45.34 102 ASN A CA 1
ATOM 797 C C . ASN A 1 102 ? 6.756 42.248 10.074 1.00 45.34 102 ASN A C 1
ATOM 799 O O . ASN A 1 102 ? 6.629 42.740 8.950 1.00 45.34 102 ASN A O 1
ATOM 803 N N . ASN A 1 103 ? 7.527 41.191 10.322 1.00 40.81 103 ASN A N 1
ATOM 804 C CA . ASN A 1 103 ? 7.819 40.181 9.313 1.00 40.81 103 ASN A CA 1
ATOM 805 C C . ASN A 1 103 ? 7.151 38.887 9.781 1.00 40.81 103 ASN A C 1
ATOM 807 O O . ASN A 1 103 ? 7.665 38.203 10.664 1.00 40.81 103 ASN A O 1
ATOM 811 N N . GLY A 1 104 ? 5.974 38.611 9.222 1.00 44.22 104 GLY A N 1
ATOM 812 C CA . GLY A 1 104 ? 5.300 37.331 9.368 1.00 44.22 104 GLY A CA 1
ATOM 813 C C . GLY A 1 104 ? 6.116 36.248 8.679 1.00 44.22 104 GLY A C 1
ATOM 814 O O . GLY A 1 104 ? 6.109 36.157 7.454 1.00 44.22 104 GLY A O 1
ATOM 815 N N . ASP A 1 105 ? 6.811 35.461 9.487 1.00 40.16 105 ASP A N 1
ATOM 816 C CA . ASP A 1 105 ? 7.174 34.089 9.160 1.00 40.16 105 ASP A CA 1
ATOM 817 C C . ASP A 1 105 ? 6.320 33.226 10.096 1.00 40.16 105 ASP A C 1
ATOM 819 O O . ASP A 1 105 ? 6.728 32.856 11.197 1.00 40.16 105 ASP A O 1
ATOM 823 N N . ASP A 1 106 ? 5.060 33.028 9.694 1.00 41.06 106 ASP A N 1
ATOM 824 C CA . ASP A 1 106 ? 4.230 31.943 10.214 1.00 41.06 106 ASP A CA 1
ATOM 825 C C . ASP A 1 106 ? 4.840 30.642 9.671 1.00 41.06 106 ASP A C 1
ATOM 827 O O . ASP A 1 106 ? 4.390 30.088 8.665 1.00 41.06 106 ASP A O 1
ATOM 831 N N . ASP A 1 107 ? 5.926 30.200 10.307 1.00 42.59 107 ASP A N 1
ATOM 832 C CA . ASP A 1 107 ? 6.394 28.822 10.223 1.00 42.59 107 ASP A CA 1
ATOM 833 C C . ASP A 1 107 ? 5.330 27.976 10.927 1.00 42.59 107 ASP A C 1
ATOM 835 O O . ASP A 1 107 ? 5.271 27.885 12.156 1.00 42.59 107 ASP A O 1
ATOM 839 N N . ASP A 1 108 ? 4.390 27.483 10.119 1.00 43.75 108 ASP A N 1
ATOM 840 C CA . ASP A 1 108 ? 3.329 26.561 10.502 1.00 43.75 108 ASP A CA 1
ATOM 841 C C . ASP A 1 108 ? 3.985 25.274 11.005 1.00 43.75 108 ASP A C 1
ATOM 843 O O . ASP A 1 108 ? 4.247 24.337 10.243 1.00 43.75 108 ASP A O 1
ATOM 847 N N . GLY A 1 109 ? 4.295 25.291 12.306 1.00 46.09 109 GLY A N 1
ATOM 848 C CA . GLY A 1 109 ? 4.759 24.183 13.123 1.00 46.09 109 GLY A CA 1
ATOM 849 C C . GLY A 1 109 ? 3.772 23.033 13.042 1.00 46.09 109 GLY A C 1
ATOM 850 O O . GLY A 1 109 ? 2.955 22.799 13.933 1.00 46.09 109 GLY A O 1
ATOM 851 N N . THR A 1 110 ? 3.862 22.303 11.939 1.00 44.84 110 THR A N 1
ATOM 852 C CA . THR A 1 110 ? 3.224 21.018 11.761 1.00 44.84 110 THR A CA 1
ATOM 853 C C . THR A 1 110 ? 4.059 20.040 12.574 1.00 44.84 110 THR A C 1
ATOM 855 O O . THR A 1 110 ? 4.959 19.387 12.047 1.00 44.84 110 THR A O 1
ATOM 858 N N . ASP A 1 111 ? 3.787 19.996 13.881 1.00 43.44 111 ASP A N 1
ATOM 859 C CA . ASP A 1 111 ? 4.306 19.018 14.836 1.00 43.44 111 ASP A CA 1
ATOM 860 C C . ASP A 1 111 ? 3.836 17.612 14.426 1.00 43.44 111 ASP A C 1
ATOM 862 O O . ASP A 1 111 ? 2.940 17.003 15.016 1.00 43.44 111 ASP A O 1
ATOM 866 N N . ASN A 1 112 ? 4.451 17.072 13.375 1.00 45.62 112 ASN A N 1
ATOM 867 C CA . ASN A 1 112 ? 4.435 15.655 13.078 1.00 45.62 112 ASN A CA 1
ATOM 868 C C . ASN A 1 112 ? 5.500 14.999 13.960 1.00 45.62 112 ASN A C 1
ATOM 870 O O . ASN A 1 112 ? 6.634 14.748 13.546 1.00 45.62 112 ASN A O 1
ATOM 874 N N . ALA A 1 113 ? 5.137 14.798 15.225 1.00 49.72 113 ALA A N 1
ATOM 875 C CA . ALA A 1 113 ? 5.952 14.125 16.221 1.00 49.72 113 ALA A CA 1
ATOM 876 C C . ALA A 1 113 ? 6.178 12.652 15.824 1.00 49.72 113 ALA A C 1
ATOM 878 O O . ALA A 1 113 ? 5.401 11.779 16.208 1.00 49.72 113 ALA A O 1
ATOM 879 N N . ASN A 1 114 ? 7.217 12.428 15.005 1.00 47.72 114 ASN A N 1
ATOM 880 C CA . ASN A 1 114 ? 8.046 11.223 14.788 1.00 47.72 114 ASN A CA 1
ATOM 881 C C . ASN A 1 114 ? 8.601 11.151 13.347 1.00 47.72 114 ASN A C 1
ATOM 883 O O . ASN A 1 114 ? 8.640 10.084 12.738 1.00 47.72 114 ASN A O 1
ATOM 887 N N . ILE A 1 115 ? 9.052 12.270 12.778 1.00 47.28 115 ILE A N 1
ATOM 888 C CA . ILE A 1 115 ? 10.018 12.213 11.676 1.00 47.28 115 ILE A CA 1
ATOM 889 C C . ILE A 1 115 ? 11.384 12.375 12.333 1.00 47.28 115 ILE A C 1
ATOM 891 O O . ILE A 1 115 ? 11.715 13.459 12.809 1.00 47.28 115 ILE A O 1
ATOM 895 N N . SER A 1 116 ? 12.150 11.288 12.432 1.00 51.12 116 SER A N 1
ATOM 896 C CA . SER A 1 116 ? 13.582 11.391 12.712 1.00 51.12 116 SER A CA 1
ATOM 897 C C . SER A 1 116 ? 14.169 12.443 11.768 1.00 51.12 116 SER A C 1
ATOM 899 O O . SER A 1 116 ? 13.911 12.405 10.571 1.00 51.12 116 SER A O 1
ATOM 901 N N . GLU A 1 117 ? 14.922 13.406 12.297 1.00 51.34 117 GLU A N 1
ATOM 902 C CA . GLU A 1 117 ? 15.530 14.500 11.517 1.00 51.34 117 GLU A CA 1
ATOM 903 C C . GLU A 1 117 ? 16.449 13.974 10.388 1.00 51.34 117 GLU A C 1
ATOM 905 O O . GLU A 1 117 ? 16.722 14.665 9.408 1.00 51.34 117 GLU A O 1
ATOM 910 N N . ASP A 1 118 ? 16.858 12.706 10.497 1.00 62.31 118 ASP A N 1
ATOM 911 C CA . ASP A 1 118 ? 17.420 11.896 9.423 1.00 62.31 118 ASP A CA 1
ATOM 912 C C . ASP A 1 118 ? 16.287 11.290 8.574 1.00 62.31 118 ASP A C 1
ATOM 914 O O . ASP A 1 118 ? 15.515 10.450 9.043 1.00 62.31 118 ASP A O 1
ATOM 918 N N . GLY A 1 119 ? 16.179 11.723 7.316 1.00 71.62 119 GLY A N 1
ATOM 919 C CA . GLY A 1 119 ? 15.214 11.184 6.353 1.00 71.62 119 GLY A CA 1
ATOM 920 C C . GLY A 1 119 ? 15.349 9.666 6.120 1.00 71.62 119 GLY A C 1
ATOM 921 O O . GLY A 1 119 ? 16.247 9.015 6.656 1.00 71.62 119 GLY A O 1
ATOM 922 N N . PRO A 1 120 ? 14.475 9.065 5.291 1.00 84.19 120 PRO A N 1
ATOM 923 C CA . PRO A 1 120 ? 14.487 7.622 5.047 1.00 84.19 120 PRO A CA 1
ATOM 924 C C . PRO A 1 120 ? 15.866 7.145 4.569 1.00 84.19 120 PRO A C 1
ATOM 926 O O . PRO A 1 120 ? 16.447 7.717 3.644 1.00 84.19 120 PRO A O 1
ATOM 929 N N . ASN A 1 121 ? 16.384 6.079 5.189 1.00 88.00 121 ASN A N 1
ATOM 930 C CA . ASN A 1 121 ? 17.693 5.535 4.842 1.00 88.00 121 ASN A CA 1
ATOM 931 C C . ASN A 1 121 ? 17.652 4.906 3.430 1.00 88.00 121 ASN A C 1
ATOM 933 O O . ASN A 1 121 ? 16.906 3.943 3.216 1.00 88.00 121 ASN A O 1
ATOM 937 N N . PRO A 1 122 ? 18.453 5.402 2.468 1.00 88.38 122 PRO A N 1
ATOM 938 C CA . PRO A 1 122 ? 18.411 4.936 1.085 1.00 88.38 122 PRO A CA 1
ATOM 939 C C . PRO A 1 122 ? 18.891 3.490 0.904 1.00 88.38 122 PRO A C 1
ATOM 941 O O . PRO A 1 122 ? 18.462 2.834 -0.043 1.00 88.38 122 PRO A O 1
ATOM 944 N N . GLU A 1 123 ? 19.759 2.977 1.783 1.00 88.75 123 GLU A N 1
ATOM 945 C CA . GLU A 1 123 ? 20.251 1.595 1.694 1.00 88.75 123 GLU A CA 1
ATOM 946 C C . GLU A 1 123 ? 19.147 0.595 2.043 1.00 88.75 123 GLU A C 1
ATOM 948 O O . GLU A 1 123 ? 18.888 -0.329 1.276 1.00 88.75 123 GLU A O 1
ATOM 953 N N . ILE A 1 124 ? 18.445 0.848 3.151 1.00 89.31 124 ILE A N 1
ATOM 954 C CA . ILE A 1 124 ? 17.293 0.050 3.587 1.00 89.31 124 ILE A CA 1
ATOM 955 C C . ILE A 1 124 ? 16.173 0.150 2.550 1.00 89.31 124 ILE A C 1
ATOM 957 O O . ILE A 1 124 ? 15.590 -0.857 2.159 1.00 89.31 124 ILE A O 1
ATOM 961 N N . ALA A 1 125 ? 15.906 1.359 2.046 1.00 91.00 125 ALA A N 1
ATOM 962 C CA . ALA A 1 125 ? 14.904 1.545 1.006 1.00 91.00 125 ALA A CA 1
ATOM 963 C C . ALA A 1 125 ? 15.203 0.696 -0.228 1.00 91.00 125 ALA A C 1
ATOM 965 O O . ALA A 1 125 ? 14.302 0.059 -0.763 1.00 91.00 125 ALA A O 1
ATOM 966 N N . LYS A 1 126 ? 16.465 0.651 -0.661 1.00 92.25 126 LYS A N 1
ATOM 967 C CA . LYS A 1 126 ? 16.864 -0.166 -1.801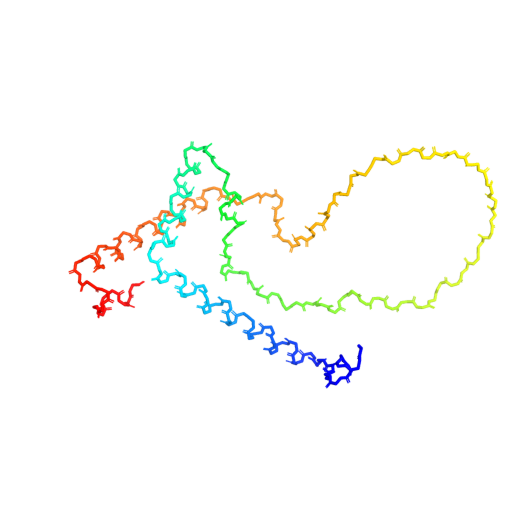 1.00 92.25 126 LYS A CA 1
ATOM 968 C C . LYS A 1 126 ? 16.564 -1.649 -1.588 1.00 92.25 126 LYS A C 1
ATOM 970 O O . LYS A 1 126 ? 16.018 -2.261 -2.495 1.00 92.25 126 LYS A O 1
ATOM 975 N N . GLU A 1 127 ? 16.880 -2.200 -0.420 1.00 92.56 127 GLU A N 1
ATOM 976 C CA . GLU A 1 127 ? 16.590 -3.604 -0.100 1.00 92.56 127 GLU A CA 1
ATOM 977 C C . GLU A 1 127 ? 15.089 -3.908 -0.227 1.00 92.56 127 GLU A C 1
ATOM 979 O O . GLU A 1 127 ? 14.702 -4.786 -0.997 1.00 92.56 127 GLU A O 1
ATOM 984 N N . TYR A 1 128 ? 14.233 -3.096 0.402 1.00 92.00 128 TYR A N 1
ATOM 985 C CA . TYR A 1 128 ? 12.779 -3.261 0.308 1.00 92.00 128 TYR A CA 1
ATOM 986 C C . TYR A 1 128 ? 12.231 -3.076 -1.113 1.00 92.00 128 TYR A C 1
ATOM 988 O O . TYR A 1 128 ? 11.327 -3.800 -1.534 1.00 92.00 128 TYR A O 1
ATOM 996 N N . PHE A 1 129 ? 12.743 -2.102 -1.871 1.00 94.06 129 PHE A N 1
ATOM 997 C CA . PHE A 1 129 ? 12.311 -1.892 -3.253 1.00 94.06 129 PHE A CA 1
ATOM 998 C C . PHE A 1 129 ? 12.768 -3.027 -4.176 1.00 94.06 129 PHE A C 1
ATOM 1000 O O . PHE A 1 129 ? 12.005 -3.413 -5.061 1.00 94.06 129 PHE A O 1
ATOM 1007 N N . ASP A 1 130 ? 13.958 -3.591 -3.964 1.00 93.62 130 ASP A N 1
ATOM 1008 C CA . ASP A 1 130 ? 14.448 -4.748 -4.717 1.00 93.62 130 ASP A CA 1
ATOM 1009 C C . ASP A 1 130 ? 13.545 -5.977 -4.467 1.00 93.62 130 ASP A C 1
ATOM 1011 O O . ASP A 1 130 ? 13.111 -6.626 -5.426 1.00 93.62 130 ASP A O 1
ATOM 1015 N N . GLU A 1 131 ? 13.166 -6.239 -3.210 1.00 93.56 131 GLU A N 1
ATOM 1016 C CA . GLU A 1 131 ? 12.199 -7.290 -2.851 1.00 93.56 131 GLU A CA 1
ATOM 1017 C C . GLU A 1 131 ? 10.815 -7.043 -3.473 1.00 93.56 131 GLU A C 1
ATOM 1019 O O . GLU A 1 131 ? 10.211 -7.942 -4.071 1.00 93.56 131 GLU A O 1
ATOM 1024 N N . LEU A 1 132 ? 10.318 -5.804 -3.398 1.00 92.75 132 LEU A N 1
ATOM 1025 C CA . LEU A 1 132 ? 9.038 -5.419 -3.989 1.00 92.75 132 LEU A CA 1
ATOM 1026 C C . LEU A 1 132 ? 9.026 -5.642 -5.508 1.00 92.75 132 LEU A C 1
ATOM 1028 O O . LEU A 1 132 ? 8.032 -6.129 -6.050 1.00 92.75 132 LEU A O 1
ATOM 1032 N N . ILE A 1 133 ? 10.119 -5.310 -6.202 1.00 93.69 133 ILE A N 1
ATOM 1033 C CA . ILE A 1 133 ? 10.264 -5.527 -7.646 1.00 93.69 133 ILE A CA 1
ATOM 1034 C C . ILE A 1 133 ? 10.227 -7.024 -7.973 1.00 93.69 133 ILE A C 1
ATOM 1036 O O . ILE A 1 133 ? 9.575 -7.420 -8.945 1.00 93.69 133 ILE A O 1
ATOM 1040 N N . GLU A 1 134 ? 10.898 -7.867 -7.184 1.00 93.69 134 GLU A N 1
ATOM 1041 C CA . GLU A 1 134 ? 10.870 -9.318 -7.381 1.00 93.69 134 GLU A CA 1
ATOM 1042 C C . GLU A 1 134 ? 9.440 -9.865 -7.259 1.00 93.69 134 GLU A C 1
ATOM 1044 O O . GLU A 1 134 ? 8.943 -10.510 -8.192 1.00 93.69 134 GLU A O 1
ATOM 1049 N N . HIS A 1 135 ? 8.745 -9.545 -6.165 1.00 91.19 135 HIS A N 1
ATOM 1050 C CA . HIS A 1 135 ? 7.366 -9.981 -5.940 1.00 91.19 135 HIS A CA 1
ATOM 1051 C C . HIS A 1 135 ? 6.400 -9.442 -6.998 1.00 91.19 135 HIS A C 1
ATOM 1053 O O . HIS A 1 135 ? 5.576 -10.192 -7.528 1.00 91.19 135 HIS A O 1
ATOM 1059 N N . TYR A 1 136 ? 6.536 -8.170 -7.377 1.00 91.44 136 TYR A N 1
ATOM 1060 C CA . TYR A 1 136 ? 5.719 -7.560 -8.421 1.00 91.44 136 TYR A CA 1
ATOM 1061 C C . TYR A 1 136 ? 5.881 -8.278 -9.766 1.00 91.44 136 TYR A C 1
ATOM 1063 O O . TYR A 1 136 ? 4.889 -8.578 -10.434 1.00 91.44 136 TYR A O 1
ATOM 1071 N N . ASN A 1 137 ? 7.112 -8.616 -10.157 1.00 92.06 137 ASN A N 1
ATOM 1072 C CA . ASN A 1 137 ? 7.372 -9.337 -11.402 1.00 92.06 137 ASN A CA 1
ATOM 1073 C C . ASN A 1 137 ? 6.795 -10.760 -11.379 1.00 92.06 137 ASN A C 1
ATOM 1075 O O . ASN A 1 137 ? 6.214 -11.202 -12.374 1.00 92.06 137 ASN A O 1
ATOM 1079 N N . GLN A 1 138 ? 6.908 -11.467 -10.250 1.00 90.00 138 GLN A N 1
ATOM 1080 C CA . GLN A 1 138 ? 6.305 -12.791 -10.070 1.00 90.00 138 GLN A CA 1
ATOM 1081 C C . GLN A 1 138 ? 4.771 -12.729 -10.168 1.00 90.00 138 GLN A C 1
ATOM 1083 O O . GLN A 1 138 ? 4.159 -13.528 -10.888 1.00 90.00 138 GLN A O 1
ATOM 1088 N N . ALA A 1 139 ? 4.156 -11.746 -9.504 1.00 87.81 139 ALA A N 1
ATOM 1089 C CA . ALA A 1 139 ? 2.717 -11.515 -9.537 1.00 87.81 139 ALA A CA 1
ATOM 1090 C C . ALA A 1 139 ? 2.230 -11.154 -10.950 1.00 87.81 139 ALA A C 1
ATOM 1092 O O . ALA A 1 139 ? 1.259 -11.737 -11.434 1.00 87.81 139 ALA A O 1
ATOM 1093 N N . GLN A 1 140 ? 2.935 -10.265 -11.657 1.00 88.75 140 GLN A N 1
ATOM 1094 C CA . GLN A 1 140 ? 2.619 -9.887 -13.039 1.00 88.75 140 GLN A CA 1
ATOM 1095 C C . GLN A 1 140 ? 2.743 -11.062 -14.011 1.00 88.75 140 GLN A C 1
ATOM 1097 O O . GLN A 1 140 ? 1.852 -11.278 -14.833 1.00 88.75 140 GLN A O 1
ATOM 1102 N N . ALA A 1 141 ? 3.803 -11.866 -13.900 1.00 88.44 141 ALA A N 1
ATOM 1103 C CA . ALA A 1 141 ? 3.971 -13.054 -14.733 1.00 88.44 141 ALA A CA 1
ATOM 1104 C C . ALA A 1 141 ? 2.816 -14.048 -14.527 1.00 88.44 141 ALA A C 1
ATOM 1106 O O . ALA A 1 141 ? 2.228 -14.524 -15.501 1.00 88.44 141 ALA A O 1
ATOM 1107 N N . CYS A 1 142 ? 2.428 -14.304 -13.273 1.00 86.69 142 CYS A N 1
ATOM 1108 C CA . CYS A 1 142 ? 1.287 -15.165 -12.960 1.00 86.69 142 CYS A CA 1
ATOM 1109 C C . CYS A 1 142 ? -0.046 -14.569 -13.434 1.00 86.69 142 CYS A C 1
ATOM 1111 O O . CYS A 1 142 ? -0.914 -15.307 -13.902 1.00 86.69 142 CYS A O 1
ATOM 1113 N N . LEU A 1 143 ? -0.219 -13.247 -13.336 1.00 86.25 143 LEU A N 1
ATOM 1114 C CA . LEU A 1 143 ? -1.416 -12.547 -13.798 1.00 86.25 143 LEU A CA 1
ATOM 1115 C C . LEU A 1 143 ? -1.584 -12.656 -15.318 1.00 86.25 143 LEU A C 1
ATOM 1117 O O . LEU A 1 143 ? -2.700 -12.887 -15.786 1.00 86.25 143 LEU A O 1
ATOM 1121 N N . ILE A 1 144 ? -0.490 -12.518 -16.073 1.00 87.31 144 ILE A N 1
ATOM 1122 C CA . ILE A 1 144 ? -0.483 -12.618 -17.538 1.00 87.31 144 ILE A CA 1
ATOM 1123 C C . ILE A 1 144 ? -0.713 -14.066 -17.992 1.00 87.31 144 ILE A C 1
ATOM 1125 O O . ILE A 1 144 ? -1.504 -14.288 -18.907 1.00 87.31 144 ILE A O 1
ATOM 1129 N N . ASP A 1 145 ? -0.056 -15.043 -17.359 1.00 88.38 145 ASP A N 1
ATOM 1130 C CA . ASP A 1 145 ? -0.117 -16.455 -17.765 1.00 88.38 145 ASP A CA 1
ATOM 1131 C C . ASP A 1 145 ? -1.451 -17.126 -17.391 1.00 88.38 145 ASP A C 1
ATOM 1133 O O . ASP A 1 145 ? -2.089 -17.781 -18.216 1.00 88.38 145 ASP A O 1
ATOM 1137 N N . LYS A 1 146 ? -1.912 -16.938 -16.147 1.00 85.75 146 LYS A N 1
ATOM 1138 C CA . LYS A 1 146 ? -3.037 -17.702 -15.574 1.00 85.75 146 LYS A CA 1
ATOM 1139 C C . LYS A 1 146 ? -4.323 -16.888 -15.425 1.00 85.75 146 LYS A C 1
ATOM 1141 O O . LYS A 1 146 ? -5.410 -17.457 -15.285 1.00 85.75 146 LYS A O 1
ATOM 1146 N N . GLY A 1 147 ? -4.222 -15.562 -15.489 1.00 82.31 147 GLY A N 1
ATOM 1147 C CA . GLY A 1 147 ? -5.336 -14.641 -15.298 1.00 82.31 147 GLY A CA 1
ATOM 1148 C C . GLY A 1 147 ? -5.728 -14.442 -13.829 1.00 82.31 147 GLY A C 1
ATOM 1149 O O . GLY A 1 147 ? -5.495 -15.275 -12.960 1.00 82.31 147 GLY A O 1
ATOM 1150 N N . ARG A 1 148 ? -6.417 -13.330 -13.550 1.00 78.06 148 ARG A N 1
ATOM 1151 C CA . ARG A 1 148 ? -6.741 -12.844 -12.190 1.00 78.06 148 ARG A CA 1
ATOM 1152 C C . ARG A 1 148 ? -7.501 -13.824 -11.281 1.00 78.06 148 ARG A C 1
ATOM 1154 O O . ARG A 1 148 ? -7.498 -13.656 -10.071 1.00 78.06 148 ARG A O 1
ATOM 1161 N N . LYS A 1 149 ? -8.221 -14.797 -11.846 1.00 83.56 149 LYS A N 1
ATOM 1162 C CA . LYS A 1 149 ? -9.084 -15.721 -11.082 1.00 83.56 149 LYS A CA 1
ATOM 1163 C C . LYS A 1 149 ? -8.406 -17.046 -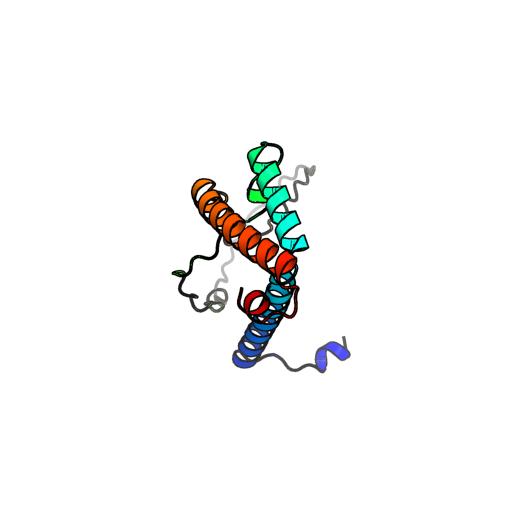10.728 1.00 83.56 149 LYS A C 1
ATOM 1165 O O . LYS A 1 149 ? -9.055 -17.900 -10.128 1.00 83.56 149 LYS A O 1
ATOM 1170 N N . HIS A 1 150 ? -7.159 -17.254 -11.144 1.00 83.94 150 HIS A N 1
ATOM 1171 C CA . HIS A 1 150 ? -6.449 -18.489 -10.850 1.00 83.94 150 HIS A CA 1
ATOM 1172 C C . HIS A 1 150 ? -6.033 -18.525 -9.367 1.00 83.94 150 HIS A C 1
ATOM 1174 O O . HIS A 1 150 ? -5.591 -17.497 -8.856 1.00 83.94 150 HIS A O 1
ATOM 1180 N N . PRO A 1 151 ? -6.147 -19.670 -8.663 1.00 80.62 151 PRO A N 1
ATOM 1181 C CA . PRO A 1 151 ? -5.781 -19.780 -7.246 1.00 80.62 151 PRO A CA 1
ATOM 1182 C C . PRO A 1 151 ? -4.347 -19.317 -6.965 1.00 80.62 151 PRO A C 1
ATOM 1184 O O . PRO A 1 151 ? -4.135 -18.562 -6.027 1.00 80.62 151 PRO A O 1
ATOM 1187 N N . ASP A 1 152 ? -3.393 -19.676 -7.827 1.00 77.94 152 ASP A N 1
ATOM 1188 C CA . ASP A 1 152 ? -1.995 -19.234 -7.701 1.00 77.94 152 ASP A CA 1
ATOM 1189 C C . ASP A 1 152 ? -1.818 -17.709 -7.808 1.00 77.94 152 ASP A C 1
ATOM 1191 O O . ASP A 1 152 ? -0.869 -17.175 -7.258 1.00 77.94 152 ASP A O 1
ATOM 1195 N N . THR A 1 153 ? -2.714 -17.002 -8.504 1.00 75.94 153 THR A N 1
ATOM 1196 C CA . THR A 1 153 ? -2.687 -15.533 -8.630 1.00 75.94 153 THR A CA 1
ATOM 1197 C C . THR A 1 153 ? -3.381 -14.844 -7.453 1.00 75.94 153 THR A C 1
ATOM 1199 O O . THR A 1 153 ? -3.159 -13.666 -7.226 1.00 75.94 153 THR A O 1
ATOM 1202 N N . LEU A 1 154 ? -4.245 -15.559 -6.725 1.00 74.50 154 LEU A N 1
ATOM 1203 C CA . LEU A 1 154 ? -4.921 -15.061 -5.520 1.00 74.50 154 LEU A CA 1
ATOM 1204 C C . LEU A 1 154 ? -4.121 -15.326 -4.237 1.00 74.50 154 LEU A C 1
ATOM 1206 O O . LEU A 1 154 ? -4.448 -14.761 -3.199 1.00 74.50 154 LEU A O 1
ATOM 1210 N N . ALA A 1 155 ? -3.155 -16.243 -4.296 1.00 71.12 155 ALA A N 1
ATOM 1211 C CA . ALA A 1 155 ? -2.299 -16.629 -3.175 1.00 71.12 155 ALA A CA 1
ATOM 1212 C C . ALA A 1 155 ? -0.959 -15.869 -3.136 1.00 71.12 155 ALA A C 1
ATOM 1214 O O . ALA A 1 155 ? -0.188 -16.081 -2.201 1.00 71.12 155 ALA A O 1
ATOM 1215 N N . LEU A 1 156 ? -0.691 -15.048 -4.157 1.00 63.84 156 LEU A N 1
ATOM 1216 C CA . LEU A 1 156 ? 0.420 -14.097 -4.251 1.00 63.84 156 LEU A CA 1
ATOM 1217 C C . LEU A 1 156 ? -0.063 -12.717 -3.804 1.00 63.84 156 LEU A C 1
ATOM 1219 O O . LEU A 1 156 ? 0.728 -12.032 -3.128 1.00 63.84 156 LEU A O 1
#

Sequence (156 aa):
MREMGTVELLTREGEIKIAKRIEEGIRQVLESLGQYPEAIQILLNDYHRFIAEEMRLSDIISGFADDDAEVAPSNIGSMLDDDPNNDKTTDELNNSAEDEPNNGDDDDGTDNANISEDGPNPEIAKEYFDELIEHYNQAQACLIDKGRKHPDTLAL